Protein AF-A0A0M3IXI9-F1 (afdb_monomer_lite)

InterPro domains:
  IPR007915 Oligosaccharyltransferase complex subunit [PF05251] (10-49)
  IPR007915 Oligosaccharyltransferase complex subunit [PTHR13636] (7-46)

Structure (mmCIF, N/CA/C/O backbone):
data_AF-A0A0M3IXI9-F1
#
_entry.id   AF-A0A0M3IXI9-F1
#
loop_
_atom_site.group_PDB
_atom_site.id
_atom_site.type_symbol
_atom_site.label_atom_id
_atom_site.label_alt_id
_atom_site.label_comp_id
_atom_site.label_asym_id
_atom_site.label_entity_id
_atom_site.label_seq_id
_atom_site.pdbx_PDB_ins_code
_atom_site.Cartn_x
_atom_site.Cartn_y
_atom_site.Cartn_z
_atom_site.occupancy
_atom_site.B_iso_or_equiv
_atom_site.auth_seq_id
_atom_site.auth_comp_id
_atom_site.auth_asym_id
_atom_site.auth_atom_id
_atom_site.pdbx_PDB_model_num
ATOM 1 N N . MET A 1 1 ? 29.515 -15.816 -32.872 1.00 52.25 1 MET A N 1
ATOM 2 C CA . MET A 1 1 ? 28.346 -15.084 -33.401 1.00 52.25 1 MET A CA 1
ATOM 3 C C . MET A 1 1 ? 28.217 -13.811 -32.586 1.00 52.25 1 MET A C 1
ATOM 5 O O . MET A 1 1 ? 27.817 -13.885 -31.434 1.00 52.25 1 MET A O 1
ATOM 9 N N . VAL A 1 2 ? 28.700 -12.685 -33.113 1.00 70.38 2 VAL A N 1
ATOM 10 C CA . VAL A 1 2 ? 28.581 -11.382 -32.442 1.00 70.38 2 VAL A CA 1
ATOM 11 C C . VAL A 1 2 ? 27.190 -10.855 -32.763 1.00 70.38 2 VAL A C 1
ATOM 13 O O . VAL A 1 2 ? 26.826 -10.769 -33.933 1.00 70.38 2 VAL A O 1
ATOM 16 N N . VAL A 1 3 ? 26.385 -10.595 -31.738 1.00 78.25 3 VAL A N 1
ATOM 17 C CA . VAL A 1 3 ? 25.046 -10.036 -31.924 1.00 78.25 3 VAL A CA 1
ATOM 18 C C . VAL A 1 3 ? 25.195 -8.532 -32.156 1.00 78.25 3 VAL A C 1
ATOM 20 O O . VAL A 1 3 ? 25.708 -7.824 -31.291 1.00 78.25 3 VAL A O 1
ATOM 23 N N . ASP A 1 4 ? 24.769 -8.051 -33.325 1.00 79.81 4 ASP A N 1
ATOM 24 C CA . ASP A 1 4 ? 24.735 -6.623 -33.654 1.00 79.81 4 ASP A CA 1
ATOM 25 C C . ASP A 1 4 ? 23.702 -5.910 -32.770 1.00 79.81 4 ASP A C 1
ATOM 27 O O . ASP A 1 4 ? 22.495 -5.989 -33.004 1.00 79.81 4 ASP A O 1
ATOM 31 N N . ILE A 1 5 ? 24.175 -5.170 -31.768 1.00 81.62 5 ILE A N 1
ATOM 32 C CA . ILE A 1 5 ? 23.327 -4.422 -30.822 1.00 81.62 5 ILE A CA 1
ATOM 33 C C . ILE A 1 5 ? 22.468 -3.369 -31.548 1.00 81.62 5 ILE A C 1
ATOM 35 O O . ILE A 1 5 ? 21.361 -3.059 -31.121 1.00 81.62 5 ILE A O 1
ATOM 39 N N . ALA A 1 6 ? 22.936 -2.867 -32.695 1.00 81.94 6 ALA A N 1
ATOM 40 C CA . ALA A 1 6 ? 22.216 -1.899 -33.523 1.00 81.94 6 ALA A CA 1
ATOM 41 C C . ALA A 1 6 ? 20.939 -2.455 -34.188 1.00 81.94 6 ALA A C 1
ATOM 43 O O . ALA A 1 6 ? 20.123 -1.672 -34.666 1.00 81.94 6 ALA A O 1
ATOM 44 N N . LYS A 1 7 ? 20.760 -3.785 -34.237 1.00 82.69 7 LYS A N 1
ATOM 45 C CA . LYS A 1 7 ? 19.580 -4.445 -34.828 1.00 82.69 7 LYS A CA 1
ATOM 46 C C . LYS A 1 7 ? 18.539 -4.870 -33.789 1.00 82.69 7 LYS A C 1
ATOM 48 O O . LYS A 1 7 ? 17.543 -5.490 -34.149 1.00 82.69 7 LYS A O 1
ATOM 53 N N . MET A 1 8 ? 18.771 -4.585 -32.510 1.00 85.00 8 MET A N 1
ATOM 54 C CA . MET A 1 8 ? 17.820 -4.917 -31.453 1.00 85.00 8 MET A CA 1
ATOM 55 C C . MET A 1 8 ? 16.704 -3.873 -31.406 1.00 85.00 8 MET A C 1
ATOM 57 O O . MET A 1 8 ? 16.972 -2.672 -31.353 1.00 85.00 8 MET A O 1
ATOM 61 N N . GLU A 1 9 ? 15.450 -4.325 -31.392 1.00 84.56 9 GLU A N 1
ATOM 62 C CA . GLU A 1 9 ? 14.325 -3.432 -31.129 1.00 84.56 9 GLU A CA 1
ATOM 63 C C . GLU A 1 9 ? 14.394 -2.876 -29.705 1.00 84.56 9 GLU A C 1
ATOM 65 O O . GLU A 1 9 ? 14.785 -3.553 -28.749 1.00 84.56 9 GLU A O 1
ATOM 70 N N . ARG A 1 10 ? 14.016 -1.605 -29.565 1.00 84.81 10 ARG A N 1
ATOM 71 C CA . ARG A 1 10 ? 14.056 -0.909 -28.283 1.00 84.81 10 ARG A CA 1
ATOM 72 C C . ARG A 1 10 ? 12.936 -1.449 -27.399 1.00 84.81 10 ARG A C 1
ATOM 74 O O . ARG A 1 10 ? 11.767 -1.336 -27.752 1.00 84.81 10 ARG A O 1
ATOM 81 N N . TYR A 1 11 ? 13.285 -2.000 -26.239 1.00 86.75 11 TYR A N 1
ATOM 82 C CA . TYR A 1 11 ? 12.285 -2.460 -25.281 1.00 86.75 11 TYR A CA 1
ATOM 83 C C . TYR A 1 11 ? 11.451 -1.279 -24.777 1.00 86.75 11 TYR A C 1
ATOM 85 O O . TYR A 1 11 ? 11.980 -0.332 -24.187 1.00 86.75 11 TYR A O 1
ATOM 93 N N . VAL A 1 12 ? 10.143 -1.356 -24.996 1.00 87.12 12 VAL A N 1
ATOM 94 C CA . VAL A 1 12 ? 9.156 -0.462 -24.396 1.00 87.12 12 VAL A CA 1
ATOM 95 C C . VAL A 1 12 ? 8.372 -1.290 -23.387 1.00 87.12 12 VAL A C 1
ATOM 97 O O . VAL A 1 12 ? 7.907 -2.384 -23.701 1.00 87.12 12 VAL A O 1
ATOM 100 N N . GLY A 1 13 ? 8.264 -0.788 -22.156 1.00 85.06 13 GLY A N 1
ATOM 101 C CA . GLY A 1 13 ? 7.497 -1.466 -21.118 1.00 85.06 13 GLY A CA 1
ATOM 102 C C . GLY A 1 13 ? 6.029 -1.634 -21.537 1.00 85.06 13 GLY A C 1
ATOM 103 O O . GLY A 1 13 ? 5.480 -0.751 -22.195 1.00 85.06 13 GLY A O 1
ATOM 104 N N . PRO A 1 14 ? 5.366 -2.731 -21.136 1.00 89.19 14 PRO A N 1
ATOM 105 C CA . PRO A 1 14 ? 3.985 -3.014 -21.535 1.00 89.19 14 PRO A CA 1
ATOM 106 C C . PRO A 1 14 ? 2.964 -2.014 -20.968 1.00 89.19 14 PRO A C 1
ATOM 108 O O . PRO A 1 14 ? 1.823 -1.979 -21.419 1.00 89.19 14 PRO A O 1
ATOM 111 N N . ILE A 1 15 ? 3.352 -1.209 -19.972 1.00 89.00 15 ILE A N 1
ATOM 112 C CA . ILE A 1 15 ? 2.490 -0.231 -19.308 1.00 89.00 15 ILE A CA 1
ATOM 113 C C . ILE A 1 15 ? 3.098 1.157 -19.473 1.00 89.00 15 ILE A C 1
ATOM 115 O O . ILE A 1 15 ? 4.281 1.378 -19.212 1.00 89.00 15 ILE A O 1
ATOM 119 N N . ASN A 1 16 ? 2.259 2.104 -19.886 1.00 89.75 16 ASN A N 1
ATOM 120 C CA . ASN A 1 16 ? 2.653 3.493 -20.047 1.00 89.75 16 ASN A CA 1
ATOM 121 C C . ASN A 1 16 ? 2.940 4.132 -18.666 1.00 89.75 16 ASN A C 1
ATOM 123 O O . ASN A 1 16 ? 2.069 4.071 -17.793 1.00 89.75 16 ASN A O 1
ATOM 127 N N . PRO A 1 17 ? 4.104 4.782 -18.460 1.00 89.56 17 PRO A N 1
ATOM 128 C CA . PRO A 1 17 ? 4.458 5.417 -17.188 1.00 89.56 17 PRO A CA 1
ATOM 129 C C . PRO A 1 17 ? 3.433 6.423 -16.652 1.00 89.56 17 PRO A C 1
ATOM 131 O O . PRO A 1 17 ? 3.319 6.597 -15.440 1.00 89.56 17 PRO A O 1
ATOM 134 N N . SER A 1 18 ? 2.641 7.052 -17.525 1.00 93.25 18 SER A N 1
ATOM 135 C CA . SER A 1 18 ? 1.565 7.967 -17.120 1.00 93.25 18 SER A CA 1
ATOM 136 C C . SER A 1 18 ? 0.449 7.292 -16.311 1.00 93.25 18 SER A C 1
ATOM 138 O O . SER A 1 18 ? -0.300 7.978 -15.622 1.00 93.25 18 SER A O 1
ATOM 140 N N . LEU A 1 19 ? 0.335 5.960 -16.364 1.00 93.00 19 LEU A N 1
ATOM 141 C CA . LEU A 1 19 ? -0.707 5.194 -15.672 1.00 93.00 19 LEU A CA 1
ATOM 142 C C . LEU A 1 19 ? -0.313 4.785 -14.246 1.00 93.00 19 LEU A C 1
ATOM 144 O O . LEU A 1 19 ? -1.182 4.445 -13.443 1.00 93.00 19 LEU A O 1
ATOM 148 N N . TYR A 1 20 ? 0.973 4.843 -13.893 1.00 92.81 20 TYR A N 1
ATOM 149 C CA . TYR A 1 20 ? 1.461 4.472 -12.562 1.00 92.81 20 TYR A CA 1
ATOM 150 C C . TYR A 1 20 ? 0.796 5.218 -11.392 1.00 92.81 20 TYR A C 1
ATOM 152 O O . TYR A 1 20 ? 0.388 4.540 -10.443 1.00 92.81 20 TYR A O 1
ATOM 160 N N . PRO A 1 21 ? 0.623 6.558 -11.409 1.00 94.69 21 PRO A N 1
ATOM 161 C CA . PRO A 1 21 ? -0.016 7.253 -10.288 1.00 94.69 21 PRO A CA 1
ATOM 162 C C . PRO A 1 21 ? -1.478 6.828 -10.102 1.00 94.69 21 PRO A C 1
ATOM 164 O O . PRO A 1 21 ? -1.923 6.628 -8.974 1.00 94.69 21 PRO A O 1
ATOM 167 N N . GLN A 1 22 ? -2.208 6.607 -11.197 1.00 94.50 22 GLN A N 1
ATOM 168 C CA . GLN A 1 22 ? -3.605 6.180 -11.149 1.00 94.50 22 GLN A CA 1
ATOM 169 C C . GLN A 1 22 ? -3.745 4.754 -10.601 1.00 94.50 22 GLN A C 1
ATOM 171 O O . GLN A 1 22 ? -4.565 4.512 -9.715 1.00 94.50 22 GLN A O 1
ATOM 176 N N . LEU A 1 23 ? -2.916 3.819 -11.077 1.00 94.88 23 LEU A N 1
ATOM 177 C CA . LEU A 1 23 ? -2.900 2.440 -10.583 1.00 94.88 23 LEU A CA 1
ATOM 178 C C . LEU A 1 23 ? -2.518 2.374 -9.099 1.00 94.88 23 LEU A C 1
ATOM 180 O O . LEU A 1 23 ? -3.123 1.615 -8.348 1.00 94.88 23 LEU A O 1
ATOM 184 N N . THR A 1 24 ? -1.565 3.203 -8.664 1.00 95.56 24 THR A N 1
ATOM 185 C CA . THR A 1 24 ? -1.127 3.272 -7.261 1.00 95.56 24 THR A CA 1
ATOM 186 C C . THR A 1 24 ? -2.256 3.727 -6.343 1.00 95.56 24 THR A C 1
ATOM 188 O O . THR A 1 24 ? -2.503 3.094 -5.319 1.00 95.56 24 THR A O 1
ATOM 191 N N . VAL A 1 25 ? -2.974 4.791 -6.715 1.00 96.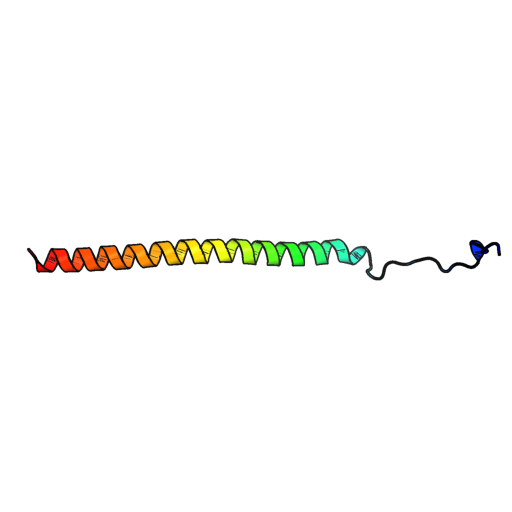56 25 VAL A N 1
ATOM 192 C CA . VAL A 1 25 ? -4.108 5.298 -5.926 1.00 96.56 25 VAL A CA 1
ATOM 193 C C . VAL A 1 25 ? -5.246 4.283 -5.880 1.00 96.56 25 VAL A C 1
ATOM 195 O O . VAL A 1 25 ? -5.845 4.103 -4.825 1.00 96.56 25 VAL A O 1
ATOM 198 N N . LEU A 1 26 ? -5.526 3.585 -6.983 1.00 96.44 26 LEU A N 1
ATOM 199 C CA . LEU A 1 26 ? -6.552 2.540 -7.006 1.00 96.44 26 LEU A CA 1
ATOM 200 C C . LEU A 1 26 ? -6.186 1.355 -6.105 1.00 96.44 26 LEU A C 1
ATOM 202 O O . LEU A 1 26 ? -7.000 0.950 -5.276 1.00 96.44 26 LEU A O 1
ATOM 206 N N . LEU A 1 27 ? -4.963 0.828 -6.224 1.00 96.19 27 LEU A N 1
ATOM 207 C CA . LEU A 1 27 ? -4.499 -0.285 -5.391 1.00 96.19 27 LEU A CA 1
ATOM 208 C C . LEU A 1 27 ? -4.458 0.095 -3.907 1.00 96.19 27 LEU A C 1
ATOM 210 O O . LEU A 1 27 ? -4.955 -0.660 -3.073 1.00 96.19 27 LEU A O 1
ATOM 214 N N . LEU A 1 28 ? -3.897 1.261 -3.569 1.00 96.12 28 LEU A N 1
ATOM 215 C CA . LEU A 1 28 ? -3.840 1.722 -2.181 1.00 96.12 28 LEU A CA 1
ATOM 216 C C . LEU A 1 28 ? -5.223 2.061 -1.635 1.00 96.12 28 LEU A C 1
ATOM 218 O O . LEU A 1 28 ? -5.534 1.679 -0.513 1.00 96.12 28 LEU A O 1
ATOM 222 N N . GLY A 1 29 ? -6.065 2.740 -2.413 1.00 96.75 29 GLY A N 1
ATOM 223 C CA . GLY A 1 29 ? -7.412 3.116 -1.997 1.00 96.75 29 GLY A CA 1
ATOM 224 C C . GLY A 1 29 ? -8.252 1.894 -1.649 1.00 96.75 29 GLY A C 1
ATOM 225 O O . GLY A 1 29 ? -8.847 1.844 -0.574 1.00 96.75 29 GLY A O 1
ATOM 226 N N . ILE A 1 30 ? -8.235 0.869 -2.508 1.00 96.25 30 ILE A N 1
ATOM 227 C CA . ILE A 1 30 ? -8.980 -0.363 -2.244 1.00 96.25 30 ILE A CA 1
ATOM 228 C C . ILE A 1 30 ? -8.343 -1.177 -1.108 1.00 96.25 30 ILE A C 1
ATOM 230 O O . ILE A 1 30 ? -9.061 -1.696 -0.258 1.00 96.25 30 ILE A O 1
ATOM 234 N N . GLY A 1 31 ? -7.010 -1.240 -1.032 1.00 95.56 31 GLY A N 1
ATOM 235 C CA . GLY A 1 31 ? -6.299 -1.963 0.024 1.00 95.56 31 GLY A CA 1
ATOM 236 C C . GLY A 1 31 ? -6.548 -1.374 1.414 1.00 95.56 31 GLY A C 1
ATOM 237 O O . GLY A 1 31 ? -6.866 -2.106 2.349 1.00 95.56 31 GLY A O 1
ATOM 238 N N . LEU A 1 32 ? -6.474 -0.048 1.545 1.00 95.56 32 LEU A N 1
ATOM 239 C CA . LEU A 1 32 ? -6.760 0.654 2.797 1.00 95.56 32 LEU A CA 1
ATOM 240 C C . LEU A 1 32 ? -8.240 0.573 3.167 1.00 95.56 32 LEU A C 1
ATOM 242 O O . LEU A 1 32 ? -8.558 0.395 4.341 1.00 95.56 32 LEU A O 1
ATOM 246 N N . PHE A 1 33 ? -9.138 0.648 2.183 1.00 93.31 33 PHE A N 1
ATOM 247 C CA . PHE A 1 33 ? -10.568 0.467 2.410 1.00 93.31 33 PHE A CA 1
ATOM 248 C C . PHE A 1 33 ? -10.875 -0.926 2.973 1.00 93.31 33 PHE A C 1
ATOM 250 O O . PHE A 1 33 ? -11.542 -1.032 3.999 1.00 93.31 33 PHE A O 1
ATOM 257 N N . PHE A 1 34 ? -10.332 -1.988 2.370 1.00 89.50 34 PHE A N 1
ATOM 258 C CA . PHE A 1 34 ? -10.520 -3.351 2.869 1.00 89.50 34 PHE A CA 1
ATOM 259 C C . PHE A 1 34 ? -9.865 -3.578 4.239 1.00 89.50 34 PHE A C 1
ATOM 261 O O . PHE A 1 34 ? -10.479 -4.207 5.100 1.00 89.50 34 PHE A O 1
ATOM 268 N N . MET A 1 35 ? -8.666 -3.034 4.482 1.00 91.69 35 MET A N 1
ATOM 269 C CA . MET A 1 35 ? -8.009 -3.102 5.797 1.00 91.69 35 MET A CA 1
ATOM 270 C C . MET A 1 35 ? -8.837 -2.406 6.887 1.00 91.69 35 MET A C 1
ATOM 272 O O . MET A 1 35 ? -9.061 -2.978 7.952 1.00 91.69 35 MET A O 1
ATOM 276 N N . ALA A 1 36 ? -9.331 -1.193 6.625 1.00 93.31 36 ALA A N 1
ATOM 277 C CA . ALA A 1 36 ? -10.165 -0.456 7.571 1.00 93.31 36 ALA A CA 1
ATOM 278 C C . ALA A 1 36 ? -11.505 -1.164 7.817 1.00 93.31 36 ALA A C 1
ATOM 280 O O . ALA A 1 36 ? -11.936 -1.296 8.962 1.00 93.31 36 ALA A O 1
ATOM 281 N N . TRP A 1 37 ? -12.140 -1.664 6.755 1.00 89.56 37 TRP A N 1
ATOM 282 C CA . TRP A 1 37 ? -13.404 -2.391 6.846 1.00 89.56 37 TRP A CA 1
ATOM 283 C C . TRP A 1 37 ? -13.281 -3.671 7.681 1.00 89.56 37 TRP A C 1
ATOM 285 O O . TRP A 1 37 ? -14.162 -3.968 8.488 1.00 89.56 37 TRP A O 1
ATOM 295 N N . PHE A 1 38 ? -12.165 -4.396 7.551 1.00 82.00 38 PH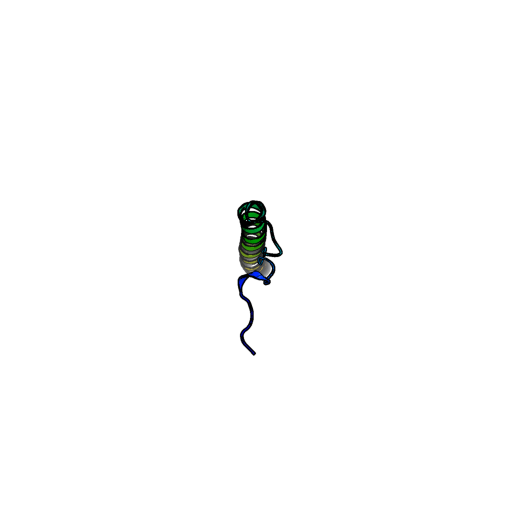E A N 1
ATOM 296 C CA . PHE A 1 38 ? -11.868 -5.566 8.378 1.00 82.00 38 PHE A CA 1
ATOM 297 C C . PHE A 1 38 ? -11.788 -5.210 9.870 1.00 82.00 38 PHE A C 1
ATOM 299 O O . PHE A 1 38 ? -12.420 -5.871 10.694 1.00 82.00 38 PHE A O 1
ATOM 306 N N . PHE A 1 39 ? -11.092 -4.124 10.222 1.00 81.75 39 PHE A N 1
ATOM 307 C CA . PHE A 1 39 ? -11.028 -3.664 11.612 1.00 81.75 39 PHE A CA 1
ATOM 308 C C . PHE A 1 39 ? -12.397 -3.260 12.161 1.00 81.75 39 PHE A C 1
ATOM 310 O O . PHE A 1 39 ? -12.711 -3.579 13.306 1.00 81.75 39 PHE A O 1
ATOM 317 N N . VAL A 1 40 ? -13.237 -2.607 11.353 1.00 87.31 40 VAL A N 1
ATOM 318 C CA . VAL A 1 40 ? -14.612 -2.277 11.755 1.00 87.31 40 VAL A CA 1
ATOM 319 C C . VAL A 1 40 ? -15.412 -3.548 12.036 1.00 87.31 40 VAL A C 1
ATOM 321 O O . VAL A 1 40 ? -16.075 -3.621 13.067 1.00 87.31 40 VAL A O 1
ATOM 324 N N . TYR A 1 41 ? -15.330 -4.561 11.171 1.00 84.19 41 TYR A N 1
ATOM 325 C CA . TYR A 1 41 ? -16.069 -5.813 11.346 1.00 84.19 41 TYR A CA 1
ATOM 326 C C . TYR A 1 41 ? -15.650 -6.587 12.608 1.00 84.19 41 TYR A C 1
ATOM 328 O O . TYR A 1 41 ? -16.503 -7.004 13.396 1.00 84.19 41 TYR A O 1
ATOM 336 N N . GLU A 1 42 ? -14.351 -6.745 12.850 1.00 77.81 42 GLU A N 1
ATOM 337 C CA . GLU A 1 42 ? -13.831 -7.443 14.037 1.00 77.81 42 GLU A CA 1
ATOM 338 C C . GLU A 1 42 ? -14.159 -6.700 15.347 1.00 77.81 42 GLU A C 1
ATOM 340 O O . GLU A 1 42 ? -14.591 -7.288 16.346 1.00 77.81 42 GLU A O 1
ATOM 345 N N . VAL A 1 43 ? -14.033 -5.370 15.355 1.00 74.62 43 VAL A N 1
ATOM 346 C CA . VAL A 1 43 ? -14.376 -4.558 16.535 1.00 74.62 43 VAL A CA 1
ATOM 347 C C . VAL A 1 43 ? -15.884 -4.576 16.789 1.00 74.62 43 VAL A C 1
ATOM 349 O O . VAL A 1 43 ? -16.317 -4.702 17.935 1.00 74.62 43 VAL A O 1
ATOM 352 N N . TYR A 1 44 ? -16.700 -4.499 15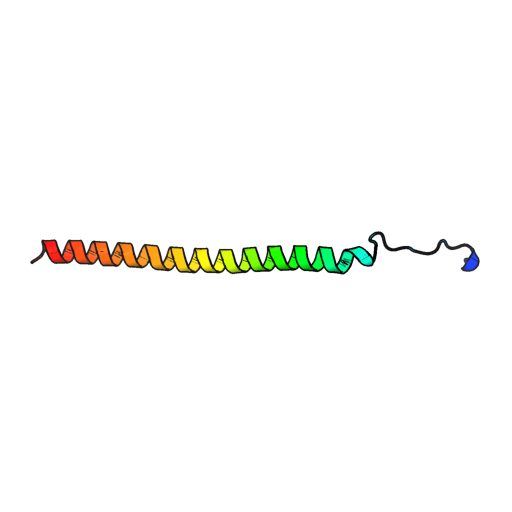.738 1.00 70.56 44 TYR A N 1
ATOM 353 C CA . TYR A 1 44 ? -18.153 -4.473 15.873 1.00 70.56 44 TYR A CA 1
ATOM 354 C C . TYR A 1 44 ? -18.725 -5.828 16.311 1.00 70.56 44 TYR A C 1
ATOM 356 O O . TYR A 1 44 ? -19.575 -5.879 17.200 1.00 70.56 44 TYR A O 1
ATOM 364 N N . SER A 1 45 ? -18.229 -6.936 15.757 1.00 68.69 45 SER A N 1
ATOM 365 C CA . SER A 1 45 ? -18.674 -8.290 16.122 1.00 68.69 45 SER A CA 1
ATOM 366 C C . SER A 1 45 ? -18.317 -8.661 17.568 1.00 68.69 45 SER A C 1
ATOM 368 O O . SER A 1 45 ? -19.145 -9.229 18.293 1.00 68.69 45 SER A O 1
ATOM 370 N N . SER A 1 46 ? -17.121 -8.280 18.028 1.00 67.56 46 SER A N 1
ATOM 371 C CA . SER A 1 46 ? -16.689 -8.513 19.409 1.00 67.56 46 SER A CA 1
ATOM 372 C C . SER A 1 46 ? -17.413 -7.619 20.423 1.00 67.56 46 SER A C 1
ATOM 374 O O . SER A 1 46 ? -17.633 -8.044 21.559 1.00 67.56 46 SER A O 1
ATOM 376 N N . LEU A 1 47 ? -17.814 -6.405 20.031 1.00 62.91 47 LEU A N 1
ATOM 377 C CA . LEU A 1 47 ? -18.604 -5.499 20.866 1.00 62.91 47 LEU A CA 1
ATOM 378 C C . LEU A 1 47 ? -20.072 -5.939 20.964 1.00 62.91 47 LEU A C 1
ATOM 380 O O . LEU A 1 47 ? -20.634 -5.941 22.059 1.00 62.91 47 LEU A O 1
ATOM 384 N N . PHE A 1 48 ? -20.681 -6.344 19.846 1.00 60.12 48 PHE A N 1
ATOM 385 C CA . PHE A 1 48 ? -22.084 -6.761 19.805 1.00 60.12 48 PHE A CA 1
ATOM 386 C C . PHE A 1 48 ? -22.325 -8.024 20.638 1.00 60.12 48 PHE A C 1
ATOM 388 O O . PHE A 1 48 ? -23.220 -8.032 21.480 1.00 60.12 48 PHE A O 1
ATOM 395 N N . SER A 1 49 ? -21.462 -9.037 20.492 1.00 60.97 49 SER A N 1
ATOM 396 C CA . SER A 1 49 ? -21.582 -10.307 21.227 1.00 60.97 49 SER A CA 1
ATOM 397 C C . SER A 1 49 ? -21.494 -10.117 22.749 1.00 60.97 49 SER A C 1
ATOM 399 O O . SER A 1 49 ? -22.273 -10.701 23.503 1.00 60.97 49 SER A O 1
ATOM 401 N N . LYS A 1 50 ? -20.591 -9.240 23.211 1.00 63.25 50 LYS A N 1
ATOM 402 C CA . LYS A 1 50 ? -20.413 -8.937 24.643 1.00 63.25 50 LYS A CA 1
ATOM 403 C C . LYS A 1 50 ? -21.593 -8.158 25.229 1.00 63.25 50 LYS A C 1
ATOM 405 O O . LYS A 1 50 ? -21.988 -8.410 26.364 1.00 63.25 50 LYS A O 1
ATOM 410 N N . ILE A 1 51 ? -22.169 -7.222 24.472 1.00 65.81 51 ILE A N 1
ATOM 411 C CA . ILE A 1 51 ? -23.338 -6.446 24.915 1.00 65.81 51 ILE A CA 1
ATOM 412 C C . ILE A 1 51 ? -24.583 -7.325 25.043 1.00 65.81 51 ILE A C 1
ATOM 414 O O . ILE A 1 51 ? -25.323 -7.177 26.018 1.00 65.81 51 ILE A O 1
ATOM 418 N N . THR A 1 52 ? -24.811 -8.249 24.107 1.00 63.78 52 THR A N 1
ATOM 419 C CA . THR A 1 52 ? -25.950 -9.174 24.190 1.00 63.78 52 THR A CA 1
ATOM 420 C C . THR A 1 52 ? -25.854 -10.079 25.416 1.00 63.78 52 THR A C 1
ATOM 422 O O . THR A 1 52 ? -26.828 -10.185 26.155 1.00 63.78 52 THR A O 1
ATOM 425 N N . GLU A 1 53 ? -24.670 -10.618 25.721 1.00 66.50 53 GLU A N 1
ATOM 426 C CA . GLU A 1 53 ? -24.476 -11.505 26.876 1.00 66.50 53 GLU A CA 1
ATOM 427 C C . GLU A 1 53 ? -24.687 -10.779 28.220 1.00 66.50 53 GLU A C 1
ATOM 429 O O . GLU A 1 53 ? -25.383 -11.278 29.104 1.00 66.50 53 GLU A O 1
ATOM 434 N N . VAL A 1 54 ? -24.181 -9.549 28.371 1.00 72.19 54 VAL A N 1
ATOM 435 C CA . VAL A 1 54 ? -24.405 -8.738 29.586 1.00 72.19 54 VAL A CA 1
ATOM 436 C C . VAL A 1 54 ? -25.876 -8.352 29.743 1.00 72.19 54 VAL A C 1
ATOM 438 O O . VAL A 1 54 ? -26.398 -8.350 30.859 1.00 72.19 54 VAL A O 1
ATOM 441 N N . CYS A 1 55 ? -26.565 -8.036 28.647 1.00 63.22 55 CYS A N 1
ATOM 442 C CA . CYS A 1 55 ? -27.984 -7.695 28.689 1.00 63.22 55 CYS A CA 1
ATOM 443 C C . CYS A 1 55 ? -28.848 -8.921 29.039 1.00 63.22 55 CYS A C 1
ATOM 445 O O . CYS A 1 55 ? -29.822 -8.799 29.789 1.00 63.22 55 CYS A O 1
ATOM 447 N N . ASP A 1 56 ? -28.460 -10.113 28.583 1.00 71.31 56 ASP A N 1
ATOM 448 C CA . ASP A 1 56 ? -29.101 -11.373 28.967 1.00 71.31 56 ASP A CA 1
ATOM 449 C C . ASP A 1 56 ? -28.844 -11.729 30.439 1.00 71.31 56 ASP A C 1
ATOM 451 O O . ASP A 1 56 ? -29.780 -12.104 31.153 1.00 71.31 56 ASP A O 1
ATOM 455 N N . LEU A 1 57 ? -27.634 -11.495 30.958 1.00 75.38 57 LEU A N 1
ATOM 456 C CA . LEU A 1 57 ? -27.346 -11.618 32.393 1.00 75.38 57 LEU A CA 1
ATOM 457 C C . LEU A 1 57 ? -28.116 -10.588 33.232 1.00 75.38 57 LEU A C 1
ATOM 459 O O . LEU A 1 57 ? -28.640 -10.924 34.296 1.00 75.38 57 LEU A O 1
ATOM 463 N N . ALA A 1 58 ? -28.253 -9.351 32.752 1.00 74.50 58 ALA A N 1
ATOM 464 C CA . ALA A 1 58 ? -29.031 -8.311 33.422 1.00 74.50 58 ALA A CA 1
ATOM 465 C C . ALA A 1 58 ? -30.529 -8.659 33.474 1.00 74.50 58 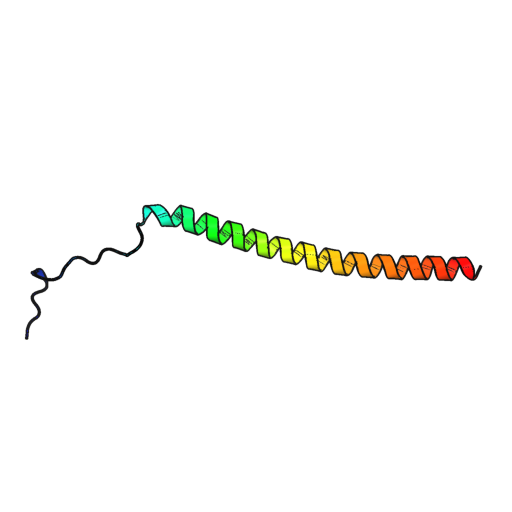ALA A C 1
ATOM 467 O O . ALA A 1 58 ? -31.181 -8.442 34.502 1.00 74.50 58 ALA A O 1
ATOM 468 N N . LYS A 1 59 ? -31.075 -9.264 32.410 1.00 74.00 59 LYS A N 1
ATOM 469 C CA . LYS A 1 59 ? -32.439 -9.815 32.414 1.00 74.00 59 LYS A CA 1
ATOM 470 C C . LYS A 1 59 ? -32.574 -10.999 33.377 1.00 74.00 59 LYS A C 1
ATOM 472 O O . LYS A 1 59 ? -33.539 -11.043 34.140 1.00 74.00 59 LYS A O 1
ATOM 477 N N . GLY A 1 60 ? -31.589 -11.897 33.427 1.00 73.56 60 GLY A N 1
ATOM 478 C CA . GLY A 1 60 ? -31.561 -13.019 34.373 1.00 73.56 60 GLY A CA 1
ATOM 479 C C . GLY A 1 60 ? -31.474 -12.592 35.845 1.00 73.56 60 GLY A C 1
ATOM 480 O O . GLY A 1 60 ? -32.107 -13.203 36.706 1.00 73.56 60 GLY A O 1
ATOM 481 N N . TRP A 1 61 ? -30.751 -11.511 36.149 1.00 70.12 61 TRP A N 1
ATOM 482 C CA . TRP A 1 61 ? -30.628 -10.980 37.512 1.00 70.12 61 TRP A CA 1
ATOM 483 C C . TRP A 1 61 ? -31.900 -10.262 37.980 1.00 70.12 61 TRP A C 1
ATOM 485 O O . TRP A 1 61 ?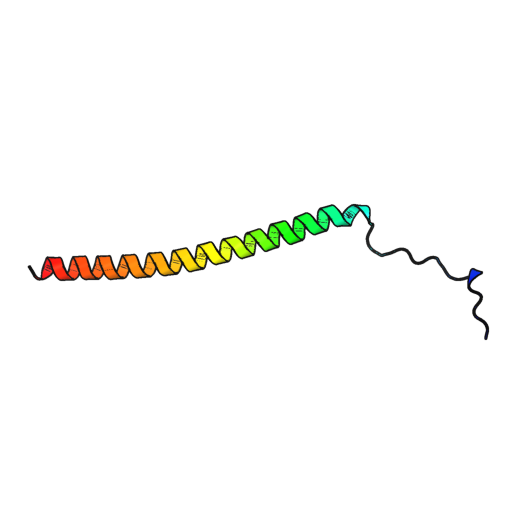 -32.269 -10.353 39.150 1.00 70.12 61 TRP A O 1
ATOM 495 N N . LYS A 1 62 ? -32.619 -9.594 37.065 1.00 67.75 62 LYS A N 1
ATOM 496 C CA . LYS A 1 62 ? -33.893 -8.928 37.378 1.00 67.75 62 LYS A CA 1
ATOM 497 C C . LYS A 1 62 ? -35.050 -9.901 37.622 1.00 67.75 62 LYS A C 1
ATOM 499 O O . LYS A 1 62 ? -35.978 -9.541 38.326 1.00 67.75 62 LYS A O 1
ATOM 504 N N . SER A 1 63 ? -34.984 -11.125 37.098 1.00 64.38 63 SER A N 1
ATOM 505 C CA . SER A 1 63 ? -35.962 -12.182 37.402 1.00 64.38 63 SER A CA 1
ATOM 506 C C . SER A 1 63 ? -35.700 -12.903 38.735 1.00 64.38 63 SER A C 1
ATOM 508 O O . SER A 1 63 ? -36.492 -13.759 39.122 1.00 64.38 63 SER A O 1
ATOM 510 N N . ARG A 1 64 ? -34.573 -12.620 39.405 1.00 60.09 64 ARG A N 1
ATOM 511 C CA . ARG A 1 64 ? -34.135 -13.291 40.643 1.00 60.09 64 ARG A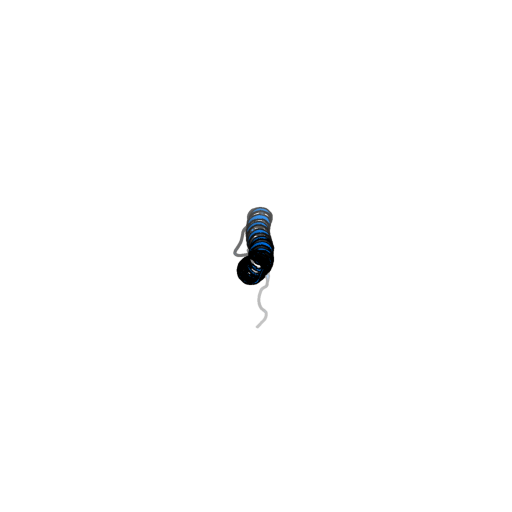 CA 1
ATOM 512 C C . ARG A 1 64 ? -34.152 -12.367 41.877 1.00 60.09 64 ARG A C 1
ATOM 514 O O . ARG A 1 64 ? -33.736 -12.791 42.951 1.00 60.09 64 ARG A O 1
ATOM 521 N N . ARG A 1 65 ? -34.615 -11.124 41.723 1.00 52.94 65 ARG A N 1
ATOM 522 C CA . ARG A 1 65 ? -34.984 -10.185 42.795 1.00 52.94 65 ARG A CA 1
ATOM 523 C C . ARG A 1 65 ? -36.473 -9.903 42.702 1.00 52.94 65 ARG A C 1
ATOM 525 O O . ARG A 1 65 ? -37.064 -9.668 43.773 1.00 52.94 65 ARG A O 1
#

Sequence (65 aa):
MVVDIAKMERYVGPINPSLYPQLTVLLLGIGLFFMAWFFVYEVYSSLFSKITEVCDLAKGWKSRR

Radius of gyration: 29.48 Å; chains: 1; bounding box: 64×23×78 Å

Organism: Ascaris lumbricoides (NCBI:txid6252)

Foldseek 3Di:
DDDDPVPDDDDDDPDDPVCVVVVVCVVVVVVVVVVVVVVVVVVVVVVVVVVVVVVVVVVVVVVVD

Secondary structure (DSSP, 8-state):
----GGGSPPP--SS-GGGHHHHHHHHHHHHHHHHHHHHHHHHHHHHHHHHHHHHHHHHHHHT--

pLDDT: mean 80.62, std 12.52, range [52.25, 96.75]